Protein AF-A0A9X2ZC70-F1 (afdb_monomer_lite)

Sequence (110 aa):
MTGYLKLLREDFDINEIKTPKQYLETIDKITEILRETRLLFLYSVFNKVCTEEDKLYYFDTPYQANMSYSALIKKGKSFYLLDEDGDYSEIFTSESFVQFIDDQYWELYE

Radius of gyration: 17.66 Å; chains: 1; bounding box: 40×25×51 Å

Secondary structure (DSSP, 8-state):
--TT---S-TT--GGG--SHHHHHHHHHHHHHHHHHHHHHHHHHHHHHH--STT-EEEEEEEEESSSEEEEEEEETTEEEEEETTS-EE-----HHHHHHHHHHHGGGG-

Foldseek 3Di:
DPPDPPDPDPPDDPVVPPDPVVVVVVVVVVLVVVQVVQLVLVLVLCVVVAVDAPDWAFDPAWDDDVFTWGTWHDHPSDIWTQTPVRDTHDDRRDPSVSVVSCVRCVVVPD

Organism: NCBI:txid2987687

pLDDT: mean 83.13, std 14.39, range [33.66, 95.5]

Structure (mmCIF, N/CA/C/O backbone):
data_AF-A0A9X2ZC70-F1
#
_entry.id   AF-A0A9X2ZC70-F1
#
loop_
_atom_site.group_PDB
_atom_site.id
_atom_site.type_symbol
_atom_site.label_atom_id
_atom_site.label_alt_id
_atom_site.label_comp_id
_atom_site.label_asym_id
_atom_site.label_entity_id
_atom_site.label_seq_id
_atom_site.pdbx_PDB_ins_code
_atom_site.Cartn_x
_atom_site.Cartn_y
_atom_site.Cartn_z
_atom_site.occupancy
_atom_site.B_iso_or_equiv
_atom_site.auth_seq_id
_atom_site.auth_comp_id
_atom_site.auth_asym_id
_atom_site.auth_atom_id
_atom_site.pdbx_PDB_model_num
ATOM 1 N N . MET A 1 1 ? -8.097 4.863 -33.526 1.00 33.66 1 MET A N 1
ATOM 2 C CA . MET A 1 1 ? -8.894 5.213 -32.333 1.00 33.66 1 MET A CA 1
ATOM 3 C C . MET A 1 1 ? -8.259 4.533 -31.135 1.00 33.66 1 MET A C 1
ATOM 5 O O . MET A 1 1 ? -8.453 3.344 -30.953 1.00 33.66 1 MET A O 1
ATOM 9 N N . THR A 1 2 ? -7.472 5.269 -30.363 1.00 36.56 2 THR A N 1
ATOM 10 C CA . THR A 1 2 ? -7.010 4.882 -29.019 1.00 36.56 2 THR A CA 1
ATOM 11 C C . THR A 1 2 ? -7.372 6.040 -28.097 1.00 36.56 2 THR A C 1
ATOM 13 O O . THR A 1 2 ? -6.526 6.751 -27.569 1.00 36.56 2 THR A O 1
ATOM 16 N N . GLY A 1 3 ? -8.673 6.332 -28.042 1.00 37.16 3 GLY A N 1
ATOM 17 C CA . GLY A 1 3 ? -9.210 7.334 -27.135 1.00 37.16 3 GLY A CA 1
ATOM 18 C C . GLY A 1 3 ? -9.200 6.772 -25.720 1.00 37.16 3 GLY A C 1
ATOM 19 O O . GLY A 1 3 ? -9.746 5.696 -25.500 1.00 37.16 3 GLY A O 1
ATOM 20 N N . TYR A 1 4 ? -8.614 7.537 -24.799 1.00 35.25 4 TYR A N 1
ATOM 21 C CA . TYR A 1 4 ? -8.742 7.419 -23.340 1.00 35.25 4 TYR A CA 1
ATOM 22 C C . TYR A 1 4 ? -7.828 6.445 -22.581 1.00 35.25 4 TYR A C 1
ATOM 24 O O . TYR A 1 4 ? -8.176 6.025 -21.485 1.00 35.25 4 TYR A O 1
ATOM 32 N N . LEU A 1 5 ? -6.607 6.190 -23.057 1.00 38.56 5 LEU A N 1
ATOM 33 C CA . LEU A 1 5 ? -5.507 5.840 -22.145 1.00 38.56 5 LEU A CA 1
ATOM 34 C C . LEU A 1 5 ? -4.644 7.085 -21.948 1.00 38.56 5 LEU A C 1
ATOM 36 O O . LEU A 1 5 ? -3.739 7.361 -22.731 1.00 38.56 5 LEU A O 1
ATOM 40 N N . LYS A 1 6 ? -4.975 7.884 -20.927 1.00 42.56 6 LYS A N 1
ATOM 41 C CA . LYS A 1 6 ? -4.097 8.965 -20.476 1.00 42.56 6 LYS A CA 1
ATOM 42 C C . LYS A 1 6 ? -2.943 8.295 -19.734 1.00 42.56 6 LYS A C 1
ATOM 44 O O . LYS A 1 6 ? -3.110 7.853 -18.601 1.00 42.56 6 LYS A O 1
ATOM 49 N N . LEU A 1 7 ? -1.817 8.109 -20.419 1.00 51.56 7 LEU A N 1
ATOM 50 C CA . LEU A 1 7 ? -0.605 7.593 -19.792 1.00 51.56 7 LEU A CA 1
ATOM 51 C C . LEU A 1 7 ? -0.206 8.549 -18.661 1.00 51.56 7 LEU A C 1
ATOM 53 O O . LEU A 1 7 ? -0.283 9.765 -18.823 1.00 51.56 7 LEU A O 1
ATOM 57 N N . LEU A 1 8 ? 0.237 8.002 -17.526 1.00 54.81 8 LEU A N 1
ATOM 58 C CA . LEU A 1 8 ? 0.719 8.793 -16.382 1.00 54.81 8 LEU A CA 1
ATOM 59 C C . LEU A 1 8 ? 1.910 9.705 -16.757 1.00 54.81 8 LEU A C 1
ATOM 61 O O . LEU A 1 8 ? 2.166 10.691 -16.073 1.00 54.81 8 LEU A O 1
ATOM 65 N N . ARG A 1 9 ? 2.586 9.416 -17.880 1.00 62.22 9 ARG A N 1
ATOM 66 C CA . ARG A 1 9 ? 3.524 10.302 -18.581 1.00 62.22 9 ARG A CA 1
ATOM 67 C C . ARG A 1 9 ? 3.123 10.456 -20.042 1.00 62.22 9 ARG A C 1
ATOM 69 O O . ARG A 1 9 ? 3.098 9.476 -20.783 1.00 62.22 9 ARG A O 1
ATOM 76 N N . GLU A 1 10 ? 2.867 11.689 -20.459 1.00 62.50 10 GLU A N 1
ATOM 77 C CA . GLU A 1 10 ? 2.572 12.034 -21.856 1.00 62.50 10 GLU A CA 1
ATOM 78 C C . GLU A 1 10 ? 3.845 12.102 -22.729 1.00 62.50 10 GLU A C 1
ATOM 80 O O . GLU A 1 10 ? 3.751 12.150 -23.951 1.00 62.50 10 GLU A O 1
ATOM 85 N N . ASP A 1 11 ? 5.034 12.060 -22.117 1.00 68.38 11 ASP A N 1
ATOM 86 C CA . ASP A 1 11 ? 6.357 12.185 -22.744 1.00 68.38 11 ASP A CA 1
ATOM 87 C C . ASP A 1 11 ? 7.123 10.851 -22.869 1.00 68.38 11 ASP A C 1
ATOM 89 O O . ASP A 1 11 ? 8.332 10.847 -23.089 1.00 68.38 11 ASP A O 1
ATOM 93 N N . PHE A 1 12 ? 6.457 9.704 -22.707 1.00 70.38 12 PHE A N 1
ATOM 94 C CA . PHE A 1 12 ? 7.105 8.400 -22.864 1.00 70.38 12 PHE A CA 1
ATOM 95 C C . PHE A 1 12 ? 7.127 7.948 -24.334 1.00 70.38 12 PHE A C 1
ATOM 97 O O . PHE A 1 12 ? 6.103 7.509 -24.859 1.00 70.38 12 PHE A O 1
ATOM 104 N N . ASP A 1 13 ? 8.296 7.991 -24.983 1.00 72.44 13 ASP A N 1
ATOM 105 C CA . ASP A 1 13 ? 8.511 7.422 -26.322 1.00 72.44 13 ASP A CA 1
ATOM 106 C C . ASP A 1 13 ? 9.472 6.222 -26.274 1.00 72.44 13 ASP A C 1
ATOM 108 O O . ASP A 1 13 ? 10.675 6.345 -26.039 1.00 72.44 13 ASP A O 1
ATOM 112 N N . ILE A 1 14 ? 8.937 5.029 -26.551 1.00 72.44 14 ILE A N 1
ATOM 113 C CA . ILE A 1 14 ? 9.704 3.776 -26.580 1.00 72.44 14 ILE A CA 1
ATOM 114 C C . ILE A 1 14 ? 10.830 3.789 -27.629 1.00 72.44 14 ILE A C 1
ATOM 116 O O . ILE A 1 14 ? 11.825 3.080 -27.472 1.00 72.44 14 ILE A O 1
ATOM 120 N N . ASN A 1 15 ? 10.718 4.616 -28.675 1.00 78.19 15 ASN A N 1
ATOM 121 C CA . ASN A 1 15 ? 11.724 4.733 -29.733 1.00 78.19 15 ASN A CA 1
ATOM 122 C C . ASN A 1 15 ? 12.975 5.520 -29.293 1.00 78.19 15 ASN A C 1
ATOM 124 O O . ASN A 1 15 ? 13.993 5.521 -29.995 1.00 78.19 15 ASN A O 1
ATOM 128 N N . GLU A 1 16 ? 12.938 6.175 -28.128 1.00 79.19 16 GLU A N 1
ATOM 129 C CA . GLU A 1 16 ? 14.096 6.861 -27.543 1.00 79.19 16 GLU A CA 1
ATOM 130 C C . GLU A 1 16 ? 15.097 5.894 -26.887 1.00 79.19 16 GLU A C 1
ATOM 132 O O . GLU A 1 16 ? 16.255 6.256 -26.646 1.00 79.19 16 GLU A O 1
ATOM 137 N N . ILE A 1 17 ? 14.692 4.640 -26.654 1.00 83.62 17 ILE A N 1
ATOM 138 C CA . ILE A 1 17 ? 15.528 3.591 -26.065 1.00 83.62 17 ILE A CA 1
ATOM 139 C C . ILE A 1 17 ? 16.450 3.010 -27.145 1.00 83.62 17 ILE A C 1
ATOM 141 O O . ILE A 1 17 ? 16.070 2.136 -27.920 1.00 83.62 17 ILE A O 1
ATOM 145 N N . LYS A 1 18 ? 17.698 3.487 -27.193 1.00 88.62 18 LYS A N 1
ATOM 146 C CA . LYS A 1 18 ? 18.697 3.084 -28.205 1.00 88.62 18 LYS A CA 1
ATOM 147 C C . LYS A 1 18 ? 19.851 2.270 -27.630 1.00 88.62 18 LYS A C 1
ATOM 149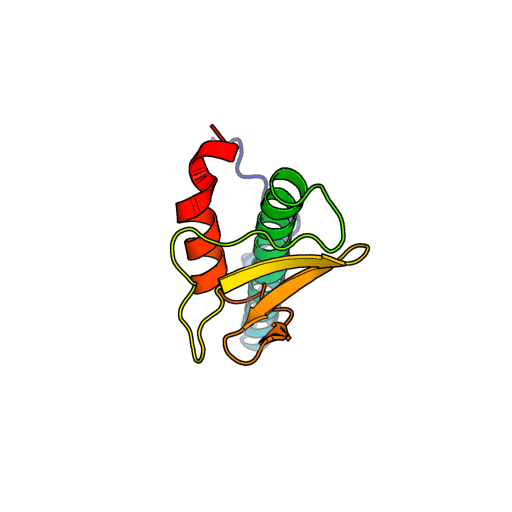 O O . LYS A 1 18 ? 20.675 1.749 -28.377 1.00 88.62 18 LYS A O 1
ATOM 154 N N . THR A 1 19 ? 19.936 2.173 -26.306 1.00 89.44 19 THR A N 1
ATOM 155 C CA . THR A 1 19 ? 21.028 1.500 -25.597 1.00 89.44 19 THR A CA 1
ATOM 156 C C . THR A 1 19 ? 20.498 0.658 -24.432 1.00 89.44 19 THR A C 1
ATOM 158 O O . THR A 1 19 ? 19.486 1.024 -23.827 1.00 89.44 19 THR A O 1
ATOM 161 N N . PRO A 1 20 ? 21.201 -0.423 -24.039 1.00 90.50 20 PRO A N 1
ATOM 162 C CA . PRO A 1 20 ? 20.829 -1.216 -22.865 1.00 90.50 20 PRO A CA 1
ATOM 163 C C . PRO A 1 20 ? 20.727 -0.399 -21.568 1.00 90.50 20 PRO A C 1
ATOM 165 O O . PRO A 1 20 ? 19.886 -0.683 -20.723 1.00 90.50 20 PRO A O 1
ATOM 168 N N . LYS A 1 21 ? 21.543 0.653 -21.413 1.00 89.31 21 LYS A N 1
ATOM 169 C CA . LYS A 1 21 ? 21.488 1.541 -20.243 1.00 89.31 21 LYS A CA 1
ATOM 170 C C . LYS A 1 21 ? 20.161 2.304 -20.163 1.00 89.31 21 LYS A C 1
ATOM 172 O O . LYS A 1 21 ? 19.539 2.329 -19.109 1.00 89.31 21 LYS A O 1
ATOM 177 N N . GLN A 1 22 ? 19.710 2.879 -21.279 1.00 87.00 22 GLN A N 1
ATOM 178 C CA . GLN A 1 22 ? 18.435 3.605 -21.339 1.00 87.00 22 GLN A CA 1
ATOM 179 C C . GLN A 1 22 ? 17.233 2.694 -21.056 1.00 87.00 22 GLN A C 1
ATOM 181 O O . GLN A 1 22 ? 16.236 3.148 -20.499 1.00 87.00 22 GLN A O 1
ATOM 186 N N . TYR A 1 23 ? 17.327 1.411 -21.417 1.00 85.00 23 TYR A N 1
ATOM 187 C CA . TYR A 1 23 ? 16.312 0.416 -21.078 1.00 85.00 23 TYR A CA 1
ATOM 188 C C . TYR A 1 23 ? 16.201 0.215 -19.560 1.00 85.00 23 TYR A C 1
ATOM 190 O O . TYR A 1 23 ? 15.100 0.285 -19.020 1.00 85.00 23 TYR A O 1
ATOM 198 N N . LEU A 1 24 ? 17.330 0.046 -18.862 1.00 88.56 24 LEU A N 1
ATOM 199 C CA . LEU A 1 24 ? 17.343 -0.084 -17.399 1.00 88.56 24 LEU A CA 1
ATOM 200 C C . LEU A 1 24 ? 16.787 1.172 -16.714 1.00 88.56 24 LEU A C 1
ATOM 202 O O . LEU A 1 24 ? 15.876 1.071 -15.901 1.00 88.56 24 LEU A O 1
ATOM 206 N N . GLU A 1 25 ? 17.237 2.361 -17.126 1.00 89.12 25 GLU A N 1
ATOM 207 C CA . GLU A 1 25 ? 16.719 3.634 -16.597 1.00 89.12 25 GLU A CA 1
ATOM 208 C C . GLU A 1 25 ? 15.208 3.803 -16.836 1.00 89.12 25 GLU A C 1
ATOM 210 O O . GLU A 1 25 ? 14.512 4.460 -16.063 1.00 89.12 25 GLU A O 1
ATOM 215 N N . THR A 1 26 ? 14.689 3.238 -17.927 1.00 85.50 26 THR A N 1
ATOM 216 C CA . THR A 1 26 ? 13.255 3.243 -18.229 1.00 85.50 26 THR A CA 1
ATOM 217 C C . THR A 1 26 ? 12.481 2.318 -17.296 1.00 85.50 26 THR A C 1
ATOM 219 O O . THR A 1 26 ? 11.433 2.718 -16.789 1.00 85.50 26 THR A O 1
ATOM 222 N N . ILE A 1 27 ? 12.999 1.115 -17.033 1.00 87.62 27 ILE A N 1
ATOM 223 C CA . ILE A 1 27 ? 12.399 0.184 -16.069 1.00 87.62 27 ILE A CA 1
ATOM 224 C C . ILE A 1 27 ? 12.313 0.824 -14.687 1.00 87.62 27 ILE A C 1
ATOM 226 O O . ILE A 1 27 ? 11.251 0.771 -14.067 1.00 87.62 27 ILE A O 1
ATOM 230 N N . ASP A 1 28 ? 13.389 1.461 -14.225 1.00 88.94 28 ASP A N 1
ATOM 231 C CA . ASP A 1 28 ? 13.416 2.102 -12.908 1.00 88.94 28 ASP A CA 1
ATOM 232 C C . ASP A 1 28 ? 12.332 3.184 -12.801 1.00 88.94 28 ASP A C 1
ATOM 234 O O . ASP A 1 28 ? 11.576 3.228 -11.832 1.00 88.94 28 ASP A O 1
ATOM 238 N N . LYS A 1 29 ? 12.176 4.007 -13.847 1.00 85.94 29 LYS A N 1
ATOM 239 C CA . LYS A 1 29 ? 11.128 5.040 -13.908 1.00 85.94 29 LYS A CA 1
ATOM 240 C C . LYS A 1 29 ? 9.719 4.451 -13.891 1.00 85.94 29 LYS A C 1
ATOM 242 O O . LYS A 1 29 ? 8.863 4.958 -13.175 1.00 85.94 29 LYS A O 1
ATOM 247 N N . ILE A 1 30 ? 9.460 3.409 -14.681 1.00 85.62 30 ILE A N 1
ATOM 248 C CA . ILE A 1 30 ? 8.142 2.756 -14.719 1.00 85.62 30 ILE A CA 1
ATOM 249 C C . ILE A 1 30 ? 7.823 2.129 -13.358 1.00 85.62 30 ILE A C 1
ATOM 251 O O . ILE A 1 30 ? 6.698 2.244 -12.876 1.00 85.62 30 ILE A O 1
ATOM 255 N N . THR A 1 31 ? 8.818 1.513 -12.720 1.00 87.19 31 THR A N 1
ATOM 256 C CA . THR A 1 31 ? 8.683 0.913 -11.387 1.00 87.19 31 THR A CA 1
ATOM 257 C C . THR A 1 31 ? 8.324 1.968 -10.344 1.00 87.19 31 THR A C 1
ATOM 259 O O . THR A 1 31 ? 7.435 1.745 -9.523 1.00 87.19 31 THR A O 1
ATOM 262 N N . GLU A 1 32 ? 8.949 3.142 -10.414 1.00 86.88 32 GLU A N 1
ATOM 263 C CA . GLU A 1 32 ? 8.641 4.249 -9.513 1.00 86.88 32 GLU A CA 1
ATOM 264 C C . GLU A 1 32 ? 7.229 4.807 -9.735 1.00 86.88 32 GLU A C 1
ATOM 266 O O . GLU A 1 32 ? 6.483 4.991 -8.777 1.00 86.88 32 GLU A O 1
ATOM 271 N N . ILE A 1 33 ? 6.800 4.969 -10.991 1.00 85.81 33 ILE A N 1
ATOM 272 C CA . ILE A 1 33 ? 5.426 5.388 -11.315 1.00 85.81 33 ILE A CA 1
ATOM 273 C C . ILE A 1 33 ? 4.400 4.381 -10.774 1.00 85.81 33 ILE A C 1
ATOM 275 O O . ILE A 1 33 ? 3.367 4.771 -10.220 1.00 85.81 33 ILE A O 1
ATOM 279 N N . LEU A 1 34 ? 4.671 3.078 -10.902 1.00 85.44 34 LEU A N 1
ATOM 280 C CA . LEU A 1 34 ? 3.816 2.034 -10.333 1.00 85.44 34 LEU A CA 1
ATOM 281 C C . LEU A 1 34 ? 3.743 2.143 -8.805 1.00 85.44 34 LEU A C 1
ATOM 283 O O . LEU A 1 34 ? 2.654 2.038 -8.239 1.00 85.44 34 LEU A O 1
ATOM 287 N N . ARG A 1 35 ? 4.875 2.399 -8.139 1.00 85.75 35 ARG A N 1
ATOM 288 C CA . ARG A 1 35 ? 4.940 2.619 -6.688 1.00 85.75 35 ARG A CA 1
ATOM 289 C C . ARG A 1 35 ? 4.092 3.821 -6.265 1.00 85.75 35 ARG A C 1
ATOM 291 O O . ARG A 1 35 ? 3.286 3.696 -5.347 1.00 85.75 35 ARG A O 1
ATOM 298 N N . GLU A 1 36 ? 4.231 4.958 -6.942 1.00 85.94 36 GLU A N 1
ATOM 299 C CA . GLU A 1 36 ? 3.460 6.176 -6.657 1.00 85.94 36 GLU A CA 1
ATOM 300 C C . GLU A 1 36 ? 1.956 5.978 -6.881 1.00 85.94 36 GLU A C 1
ATOM 302 O O . GLU A 1 36 ? 1.143 6.387 -6.052 1.00 85.94 36 GLU A O 1
ATOM 307 N N . THR A 1 37 ? 1.574 5.295 -7.962 1.00 86.38 37 THR A N 1
ATOM 308 C CA . THR A 1 37 ? 0.163 5.018 -8.281 1.00 86.38 37 THR A CA 1
ATOM 309 C C . THR A 1 37 ? -0.487 4.133 -7.217 1.00 86.38 37 THR A C 1
ATOM 311 O O . THR A 1 37 ? -1.614 4.393 -6.794 1.00 86.38 37 THR A O 1
ATOM 314 N N . ARG A 1 38 ? 0.239 3.121 -6.726 1.00 88.12 38 ARG A N 1
ATOM 315 C CA . ARG A 1 38 ? -0.203 2.258 -5.620 1.00 88.12 38 ARG A CA 1
ATOM 316 C C . ARG A 1 38 ? -0.423 3.052 -4.333 1.00 88.12 38 ARG A C 1
ATOM 318 O O . ARG A 1 38 ? -1.464 2.905 -3.698 1.00 88.12 38 ARG A O 1
ATOM 325 N N . LEU A 1 39 ? 0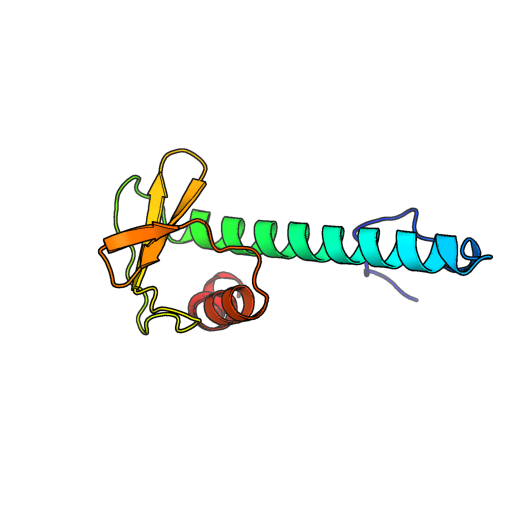.513 3.937 -3.983 1.00 87.69 39 LEU A N 1
ATOM 326 C CA . LEU A 1 39 ? 0.362 4.822 -2.824 1.00 87.69 39 LEU A CA 1
ATOM 327 C C . LEU A 1 39 ? -0.856 5.736 -2.968 1.00 87.69 39 LEU A C 1
ATOM 329 O O . LEU A 1 39 ? -1.624 5.881 -2.020 1.00 87.69 39 LEU A O 1
ATOM 333 N N . LEU A 1 40 ? -1.065 6.318 -4.150 1.00 88.31 40 LEU A N 1
ATOM 334 C CA . LEU A 1 40 ? -2.214 7.178 -4.415 1.00 88.31 40 LEU A CA 1
ATOM 335 C C . LEU A 1 40 ? -3.538 6.434 -4.219 1.00 88.31 40 LEU A C 1
ATOM 337 O O . LEU A 1 40 ? -4.445 6.970 -3.581 1.00 88.31 40 LEU A O 1
ATOM 341 N N . PHE A 1 41 ? -3.642 5.205 -4.730 1.00 89.00 41 PHE A N 1
ATOM 342 C CA . PHE A 1 41 ? -4.814 4.357 -4.526 1.00 89.00 41 PHE A CA 1
ATOM 343 C C . PHE A 1 41 ? -5.066 4.108 -3.034 1.00 89.00 41 PHE A C 1
ATOM 345 O O . PHE A 1 41 ? -6.140 4.438 -2.532 1.00 89.00 41 PHE A O 1
ATOM 352 N N . LEU A 1 42 ? -4.055 3.623 -2.309 1.00 90.50 42 LEU A N 1
ATOM 353 C CA . LEU A 1 42 ? -4.169 3.311 -0.883 1.00 90.50 42 LEU A CA 1
ATOM 354 C C . LEU A 1 42 ? -4.586 4.533 -0.062 1.00 90.50 42 LEU A C 1
ATOM 356 O O . LEU A 1 42 ? -5.549 4.473 0.695 1.00 90.50 42 LEU A O 1
ATOM 360 N N . TYR A 1 43 ? -3.929 5.676 -0.263 1.00 90.12 43 TYR A N 1
ATOM 361 C CA . TYR A 1 43 ? -4.299 6.920 0.414 1.00 90.12 43 TYR A CA 1
ATOM 362 C C . TYR A 1 43 ? -5.717 7.370 0.054 1.00 90.12 43 TYR A C 1
ATOM 364 O O . TYR A 1 43 ? -6.404 7.948 0.898 1.00 90.12 43 TYR A O 1
ATOM 372 N N . SER A 1 44 ? -6.178 7.121 -1.171 1.00 89.56 44 SER A N 1
ATOM 373 C CA . SER A 1 44 ? -7.552 7.441 -1.574 1.00 89.56 44 SER A CA 1
ATOM 374 C C . SER A 1 44 ? -8.576 6.576 -0.835 1.00 89.56 44 SER A C 1
ATOM 376 O O . SER A 1 44 ? -9.579 7.113 -0.364 1.00 89.56 44 SER A O 1
ATOM 378 N N . VAL A 1 45 ? -8.298 5.277 -0.657 1.00 90.62 45 VAL A N 1
ATOM 379 C CA . VAL A 1 45 ? -9.126 4.376 0.167 1.00 90.62 45 VAL A CA 1
ATOM 380 C C . VAL A 1 45 ? -9.103 4.838 1.619 1.00 90.62 45 VAL A C 1
ATOM 382 O O . VAL A 1 45 ? -10.145 5.102 2.215 1.00 90.62 45 VAL A O 1
ATOM 385 N N . PHE A 1 46 ? -7.911 4.987 2.193 1.00 91.31 46 PHE A N 1
ATOM 386 C CA . PHE A 1 46 ? -7.732 5.243 3.619 1.00 91.31 46 PHE A CA 1
ATOM 387 C C . PHE A 1 46 ? -8.302 6.582 4.053 1.00 91.31 46 PHE A C 1
ATOM 389 O O . PHE A 1 46 ? -8.888 6.672 5.123 1.00 91.31 46 PHE A O 1
ATOM 396 N N . ASN A 1 47 ? -8.226 7.615 3.215 1.00 90.38 47 ASN A N 1
ATOM 397 C CA . ASN A 1 47 ? -8.893 8.878 3.521 1.00 90.38 47 ASN A CA 1
ATOM 398 C C . ASN A 1 47 ? -10.425 8.764 3.541 1.00 90.38 47 ASN A C 1
ATOM 400 O O . ASN A 1 47 ? -11.064 9.549 4.242 1.00 90.38 47 ASN A O 1
ATOM 404 N N . LYS A 1 48 ? -11.020 7.818 2.800 1.00 90.06 48 LYS A N 1
ATOM 405 C CA . LYS A 1 48 ? -12.464 7.549 2.856 1.00 90.06 48 LYS A CA 1
ATOM 406 C C . LYS A 1 48 ? -12.844 6.745 4.100 1.00 90.06 48 LYS A C 1
ATOM 408 O O . LYS A 1 48 ? -13.835 7.082 4.741 1.00 90.06 48 LYS A O 1
ATOM 413 N N . VAL A 1 49 ? -12.083 5.699 4.436 1.00 88.94 49 VAL A N 1
ATOM 414 C CA . VAL A 1 49 ? -12.451 4.765 5.521 1.00 88.94 49 VAL A CA 1
ATOM 415 C C . VAL A 1 49 ? -11.944 5.193 6.901 1.00 88.94 49 VAL A C 1
ATOM 417 O O . VAL A 1 49 ? -12.638 4.981 7.891 1.00 88.94 49 VAL A O 1
ATOM 420 N N . CYS A 1 50 ? -10.784 5.849 6.982 1.00 90.62 50 CYS A N 1
ATOM 421 C CA . CYS A 1 50 ? -10.158 6.308 8.224 1.00 90.62 50 CYS A CA 1
ATOM 422 C 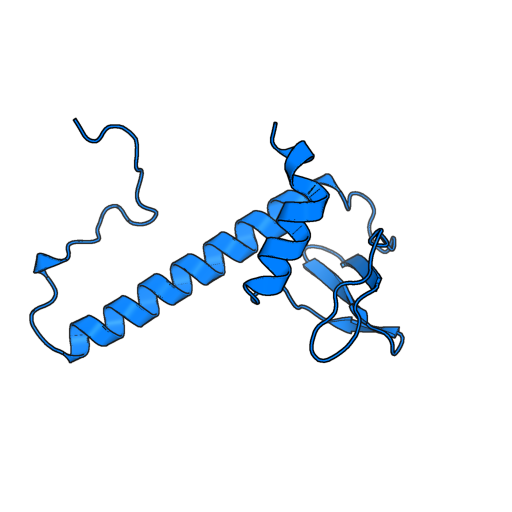C . CYS A 1 50 ? -10.323 7.821 8.414 1.00 90.62 50 CYS A C 1
ATOM 424 O O . CYS A 1 50 ? -9.415 8.617 8.149 1.00 90.62 50 CYS A O 1
ATOM 426 N N . THR A 1 51 ? -11.501 8.232 8.876 1.00 90.00 51 THR A N 1
ATOM 427 C CA . THR A 1 51 ? -11.865 9.650 9.026 1.00 90.00 51 THR A CA 1
ATOM 428 C C . THR A 1 51 ? -11.344 10.270 10.324 1.00 90.00 51 THR A C 1
ATOM 430 O O . THR A 1 51 ? -10.875 11.409 10.316 1.00 90.00 51 THR A O 1
ATOM 433 N N . GLU A 1 52 ? -11.388 9.517 11.421 1.00 94.56 52 GLU A N 1
ATOM 434 C CA . GLU A 1 52 ? -10.935 9.925 12.757 1.00 94.56 52 GLU A CA 1
ATOM 435 C C . GLU A 1 52 ? -9.437 9.646 12.974 1.00 94.56 52 GLU A C 1
ATOM 437 O O . GLU A 1 52 ? -8.940 8.574 12.621 1.00 94.56 52 GLU A O 1
ATOM 442 N N . GLU A 1 53 ? -8.734 10.610 13.573 1.00 93.56 53 GLU A N 1
ATOM 443 C CA . GLU A 1 53 ? -7.328 10.495 13.982 1.00 93.56 53 GLU A CA 1
ATOM 444 C C . GLU A 1 53 ? -7.185 9.597 15.222 1.00 93.56 53 GLU A C 1
ATOM 446 O O . GLU A 1 53 ? -8.083 9.546 16.061 1.00 93.56 53 GLU A O 1
ATOM 451 N N . ASP A 1 54 ? -6.082 8.850 15.304 1.00 94.12 54 ASP A N 1
ATOM 452 C CA . ASP A 1 54 ? -5.739 7.901 16.376 1.00 94.12 54 ASP A CA 1
ATOM 453 C C . ASP A 1 54 ? -6.738 6.748 16.623 1.00 94.12 54 ASP A C 1
ATOM 455 O O . ASP A 1 54 ? -6.526 5.900 17.494 1.00 94.12 54 ASP A O 1
ATOM 459 N N . LYS A 1 55 ? -7.806 6.650 15.827 1.00 95.50 55 LYS A N 1
ATOM 460 C CA . LYS A 1 55 ? -8.737 5.520 15.854 1.00 95.50 55 LYS A CA 1
ATOM 461 C C . LYS A 1 55 ? -8.164 4.328 15.089 1.00 95.50 55 LYS A C 1
ATOM 463 O O . LYS A 1 55 ? -7.690 4.473 13.963 1.00 95.50 55 LYS A O 1
ATOM 468 N N . LEU A 1 56 ? -8.262 3.143 15.692 1.00 94.94 56 LEU A N 1
ATOM 469 C CA . LEU A 1 56 ? -7.934 1.869 15.052 1.00 94.94 56 LEU A CA 1
ATOM 470 C C . LEU A 1 56 ? -9.119 1.371 14.218 1.00 94.94 56 LEU A C 1
ATOM 472 O O . LEU A 1 56 ? -10.224 1.194 14.735 1.00 94.94 56 LEU A O 1
ATOM 476 N N . TYR A 1 57 ? -8.865 1.117 12.938 1.00 93.38 57 TYR A N 1
ATOM 477 C CA . TYR A 1 57 ? -9.801 0.527 11.986 1.00 93.38 57 TYR A CA 1
ATOM 478 C C . TYR A 1 57 ? -9.347 -0.898 11.698 1.00 93.38 57 TYR A C 1
ATOM 480 O O . TYR A 1 57 ? -8.381 -1.108 10.968 1.00 93.38 57 TYR A O 1
ATOM 488 N N . TYR A 1 58 ? -10.007 -1.866 12.326 1.00 93.38 58 TYR A N 1
ATOM 489 C CA . TYR A 1 58 ? -9.669 -3.278 12.178 1.00 93.38 58 TYR A CA 1
ATOM 490 C C . TYR A 1 58 ? -10.146 -3.817 10.832 1.00 93.38 58 TYR A C 1
ATOM 492 O O . TYR A 1 58 ? -11.251 -3.499 10.392 1.00 93.38 58 TYR A O 1
ATOM 500 N N . PHE A 1 59 ? -9.314 -4.645 10.208 1.00 91.38 59 PHE A N 1
ATOM 501 C CA . PHE A 1 59 ? -9.702 -5.405 9.026 1.00 91.38 59 PHE A CA 1
ATOM 502 C C . PHE A 1 59 ? -10.574 -6.598 9.432 1.00 91.38 59 PHE A C 1
ATOM 504 O O . PHE A 1 59 ? -10.340 -7.206 10.478 1.00 91.38 59 PHE A O 1
ATOM 511 N N . ASP A 1 60 ? -11.520 -6.990 8.576 1.00 88.94 60 ASP A N 1
ATOM 512 C CA . ASP A 1 60 ? -12.351 -8.182 8.811 1.00 88.94 60 ASP A CA 1
ATOM 513 C C . ASP A 1 60 ? -11.503 -9.459 8.870 1.00 88.94 60 ASP A C 1
ATOM 515 O O . ASP A 1 60 ? -11.766 -10.378 9.646 1.00 88.94 60 ASP A O 1
ATOM 519 N N . THR A 1 61 ? -10.456 -9.511 8.046 1.00 90.56 61 THR A N 1
ATOM 520 C CA . THR A 1 61 ? -9.404 -10.528 8.102 1.00 90.56 61 THR A CA 1
ATOM 521 C C . THR A 1 61 ? -8.046 -9.827 8.144 1.00 90.56 61 THR A C 1
ATOM 523 O O . THR A 1 61 ? -7.802 -8.983 7.279 1.00 90.56 61 THR A O 1
ATOM 526 N N . PRO A 1 62 ? -7.152 -10.155 9.100 1.00 92.06 62 PRO A N 1
ATOM 527 C CA . PRO A 1 62 ? -5.822 -9.555 9.164 1.00 92.06 62 PRO A CA 1
ATOM 528 C C . PRO A 1 62 ? -5.010 -9.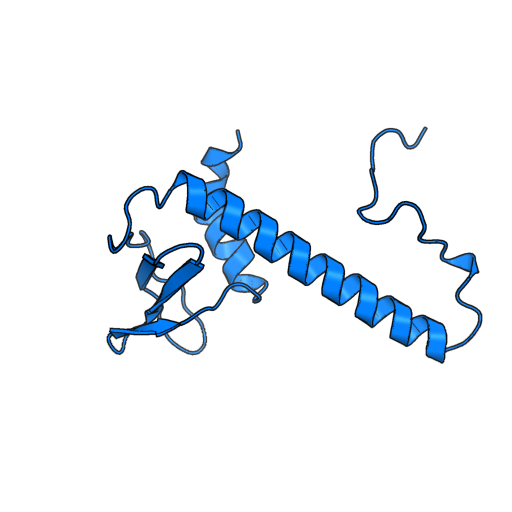822 7.895 1.00 92.06 62 PRO A C 1
ATOM 530 O O . PRO A 1 62 ? -5.015 -10.940 7.371 1.00 92.06 62 PRO A O 1
ATOM 533 N N . TYR A 1 63 ? -4.265 -8.821 7.432 1.00 92.19 63 TYR A N 1
ATOM 534 C CA . TYR A 1 63 ? -3.334 -8.990 6.322 1.00 92.19 63 TYR A CA 1
ATOM 535 C C . TYR A 1 63 ? -2.119 -9.797 6.788 1.00 92.19 63 TYR A C 1
ATOM 537 O O . TYR A 1 63 ? -1.460 -9.431 7.761 1.00 92.19 63 TYR A O 1
ATOM 545 N N . GLN A 1 64 ? -1.818 -10.892 6.091 1.00 90.62 64 GLN A N 1
ATOM 546 C CA . GLN A 1 64 ? -0.695 -11.773 6.410 1.00 90.62 64 GLN A CA 1
ATOM 547 C C . GLN A 1 64 ? 0.460 -11.542 5.437 1.00 90.62 64 GLN A C 1
ATOM 549 O O . GLN A 1 64 ? 0.304 -11.683 4.223 1.00 90.62 64 GLN A O 1
ATOM 554 N N . ALA A 1 65 ? 1.634 -11.233 5.977 1.00 85.25 65 ALA A N 1
ATOM 555 C CA . ALA A 1 65 ? 2.893 -11.208 5.242 1.00 85.25 65 ALA A CA 1
ATOM 556 C C . ALA A 1 65 ? 3.978 -11.932 6.062 1.00 85.25 65 ALA A C 1
ATOM 558 O O . ALA A 1 65 ? 3.725 -13.007 6.597 1.00 85.25 65 ALA A O 1
ATOM 559 N N . ASN A 1 66 ? 5.179 -11.354 6.196 1.00 85.62 66 ASN A N 1
ATOM 560 C CA . ASN A 1 66 ? 6.192 -11.858 7.137 1.00 85.62 66 ASN A CA 1
ATOM 561 C C . ASN A 1 66 ? 5.730 -11.782 8.610 1.00 85.62 66 ASN A C 1
ATOM 563 O O . ASN A 1 66 ? 6.341 -12.419 9.459 1.00 85.62 66 ASN A O 1
ATOM 567 N N . MET A 1 67 ? 4.686 -10.996 8.888 1.00 89.38 67 MET A N 1
ATOM 568 C CA . MET A 1 67 ? 3.970 -10.871 10.160 1.00 89.38 67 MET A CA 1
ATOM 569 C C . MET A 1 67 ? 2.494 -10.542 9.872 1.00 89.38 67 MET A C 1
ATOM 571 O O . MET A 1 67 ? 2.141 -10.246 8.721 1.00 89.38 67 MET A O 1
ATOM 575 N N . SER A 1 68 ? 1.645 -10.588 10.898 1.00 92.19 68 SER A N 1
ATOM 576 C CA . SER A 1 68 ? 0.219 -10.263 10.794 1.00 92.19 68 SER A CA 1
ATOM 577 C C . SER A 1 68 ? -0.060 -8.781 11.070 1.00 92.19 68 SER A C 1
ATOM 579 O O . SER A 1 68 ? 0.407 -8.242 12.068 1.00 92.19 68 SER A O 1
ATOM 581 N N . TYR A 1 69 ? -0.896 -8.143 10.244 1.00 93.25 69 TYR A N 1
ATOM 582 C CA . TYR A 1 69 ? -1.366 -6.764 10.434 1.00 93.25 69 TYR A CA 1
ATOM 583 C C . TYR A 1 69 ? -2.882 -6.727 10.596 1.00 93.25 69 TYR A C 1
ATOM 585 O O . TYR A 1 69 ? -3.629 -7.164 9.718 1.00 93.25 69 TYR A O 1
ATOM 593 N N . SER A 1 70 ? -3.348 -6.207 11.728 1.00 94.38 70 SER A N 1
ATOM 594 C CA . SER A 1 70 ? -4.748 -6.341 12.153 1.00 94.38 70 SER A CA 1
ATOM 595 C C . SER A 1 70 ? -5.592 -5.088 11.937 1.00 94.38 70 SER A C 1
ATOM 597 O O . SER A 1 70 ? -6.810 -5.192 11.787 1.00 94.38 70 SER A O 1
ATOM 599 N N . ALA A 1 71 ? -4.966 -3.911 11.916 1.00 93.69 71 ALA A N 1
ATOM 600 C CA . ALA A 1 71 ? -5.679 -2.646 11.829 1.00 93.69 71 ALA A CA 1
ATOM 601 C C . ALA A 1 71 ? -4.870 -1.557 11.129 1.00 93.69 71 ALA A C 1
ATOM 603 O O . ALA A 1 71 ? -3.643 -1.607 11.062 1.00 93.69 71 ALA A O 1
ATOM 604 N N . LEU A 1 72 ? -5.590 -0.539 10.674 1.00 93.19 72 LEU A N 1
ATOM 605 C CA . LEU A 1 72 ? -5.075 0.711 10.138 1.00 93.19 72 LEU A CA 1
ATOM 606 C C . LEU A 1 72 ? -5.356 1.851 11.129 1.00 93.19 72 LEU A C 1
ATOM 608 O O . LEU A 1 72 ? -6.436 1.923 11.716 1.00 93.19 72 LEU A O 1
ATOM 612 N N . ILE A 1 73 ? -4.406 2.765 11.299 1.00 94.31 73 ILE A N 1
ATOM 613 C CA . ILE A 1 73 ? -4.559 3.987 12.097 1.00 94.31 73 ILE A CA 1
ATOM 614 C C . ILE A 1 73 ? -4.116 5.198 11.287 1.00 94.31 73 ILE A C 1
ATOM 616 O O . ILE A 1 73 ? -3.136 5.142 10.544 1.00 94.31 73 ILE A O 1
ATOM 620 N N . LYS A 1 74 ? -4.818 6.318 11.453 1.00 94.19 74 LYS A N 1
ATOM 621 C CA . LYS A 1 74 ? -4.414 7.614 10.906 1.00 94.19 74 LYS A CA 1
ATOM 622 C C . LYS A 1 74 ? -3.699 8.424 11.981 1.00 94.19 74 LYS A C 1
ATOM 624 O O . LYS A 1 74 ? -4.267 8.633 13.049 1.00 94.19 74 LYS A O 1
ATOM 629 N N . LYS A 1 75 ? -2.496 8.916 11.679 1.00 91.50 75 LYS A N 1
ATOM 630 C CA . LYS A 1 75 ? -1.752 9.854 12.535 1.00 91.50 75 LYS A CA 1
ATOM 631 C C . LYS A 1 75 ? -1.288 11.038 11.691 1.00 91.50 75 LYS A C 1
ATOM 633 O O . LYS A 1 75 ? -0.455 10.893 10.791 1.00 91.50 75 LYS A O 1
ATOM 638 N N . GLY A 1 76 ? -1.858 12.215 11.932 1.00 88.75 76 GLY A N 1
ATOM 639 C CA . GLY A 1 76 ? -1.646 13.400 11.109 1.00 88.75 76 GLY A CA 1
ATOM 640 C C . GLY A 1 76 ? -2.030 13.185 9.640 1.00 88.75 76 GLY A C 1
ATOM 641 O O . GLY A 1 76 ? -3.194 12.970 9.298 1.00 88.75 76 GLY A O 1
ATOM 642 N N . LYS A 1 77 ? -1.036 13.289 8.748 1.00 86.81 77 LYS A N 1
ATOM 643 C CA . LYS A 1 77 ? -1.198 13.130 7.287 1.00 86.81 77 LYS A CA 1
ATOM 644 C C . LYS A 1 77 ? -0.826 11.734 6.775 1.00 86.81 77 LYS A C 1
ATOM 646 O O . LYS A 1 77 ? -0.872 11.513 5.566 1.00 86.81 77 LYS A O 1
ATOM 651 N N . SER A 1 78 ? -0.448 10.833 7.675 1.00 89.56 78 SER A N 1
ATOM 652 C CA . SER A 1 78 ? 0.021 9.491 7.349 1.00 89.56 78 SER A CA 1
ATOM 653 C C . SER A 1 78 ? -0.887 8.431 7.955 1.00 89.56 78 SER A C 1
ATOM 655 O O . SER A 1 78 ? -1.697 8.695 8.850 1.00 89.56 78 SER A O 1
ATOM 657 N N . PHE A 1 79 ? -0.724 7.217 7.448 1.00 91.94 79 PHE A N 1
ATOM 658 C CA . PHE A 1 79 ? -1.403 6.031 7.932 1.00 91.94 79 PHE A CA 1
ATOM 659 C C . PHE A 1 79 ? -0.364 5.030 8.422 1.00 91.94 79 PHE A C 1
ATOM 661 O O . PHE A 1 79 ? 0.773 5.058 7.966 1.00 91.94 79 PHE A O 1
ATOM 668 N N . TYR A 1 80 ? -0.747 4.152 9.338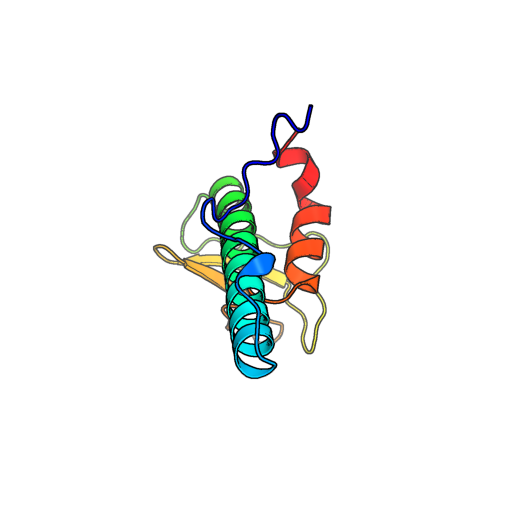 1.00 92.62 80 TYR A N 1
ATOM 669 C CA . TYR A 1 80 ? 0.124 3.107 9.868 1.00 92.62 80 TYR A CA 1
ATOM 670 C C . TYR A 1 80 ? -0.674 1.826 10.061 1.00 92.62 80 TYR A C 1
ATOM 672 O O . TYR A 1 80 ? -1.862 1.878 10.376 1.00 92.62 80 TYR A O 1
ATOM 680 N N . LEU A 1 81 ? -0.017 0.686 9.898 1.00 93.06 81 LEU A N 1
ATOM 681 C CA . LEU A 1 81 ? -0.572 -0.621 10.216 1.00 93.06 81 LEU A CA 1
ATOM 682 C C . LEU A 1 81 ? -0.157 -1.035 11.621 1.00 93.06 81 LEU A C 1
ATOM 684 O O . LEU A 1 81 ? 0.994 -0.832 11.998 1.00 93.06 81 LEU A O 1
ATOM 688 N N . LEU A 1 82 ? -1.097 -1.616 12.360 1.00 94.62 82 LEU A N 1
ATOM 689 C CA . LEU A 1 82 ? -0.852 -2.273 13.637 1.00 94.62 82 LEU A CA 1
ATOM 690 C C . LEU A 1 82 ? -0.445 -3.724 13.377 1.00 94.62 82 LEU A C 1
ATOM 692 O O . LEU A 1 82 ? -1.255 -4.498 12.850 1.00 94.62 82 LEU A O 1
ATOM 696 N N . ASP A 1 83 ? 0.783 -4.075 13.735 1.00 92.88 83 ASP A N 1
ATOM 697 C CA . ASP A 1 83 ? 1.263 -5.455 13.671 1.00 92.88 83 ASP A CA 1
ATOM 698 C C . ASP A 1 83 ? 0.850 -6.290 14.899 1.00 92.88 83 ASP A C 1
ATOM 700 O O . ASP A 1 83 ? 0.118 -5.833 15.782 1.00 92.88 83 ASP A O 1
ATOM 704 N N . GLU A 1 84 ? 1.259 -7.557 14.915 1.00 91.62 84 GLU A N 1
ATOM 705 C CA . GLU A 1 84 ? 0.942 -8.519 15.976 1.00 91.62 84 GLU A CA 1
ATOM 706 C C . GLU A 1 84 ? 1.638 -8.245 17.315 1.00 91.62 84 GLU A C 1
ATOM 708 O O . GLU A 1 84 ? 1.117 -8.657 18.354 1.00 91.62 84 GLU A O 1
ATOM 713 N N . ASP A 1 85 ? 2.760 -7.522 17.301 1.00 92.88 85 ASP A N 1
ATOM 714 C CA . ASP A 1 85 ? 3.509 -7.131 18.499 1.00 92.88 85 ASP A CA 1
ATOM 715 C C . ASP A 1 85 ? 2.965 -5.827 19.115 1.00 92.88 85 ASP A C 1
ATOM 717 O O . ASP A 1 85 ? 3.287 -5.477 20.255 1.00 92.88 85 ASP A O 1
ATOM 721 N N . GLY A 1 86 ? 2.075 -5.135 18.397 1.00 90.62 86 GLY A N 1
ATOM 722 C CA . GLY A 1 86 ? 1.461 -3.877 18.811 1.00 90.62 86 GLY A CA 1
ATOM 723 C C . GLY A 1 86 ? 2.211 -2.636 18.323 1.00 90.62 86 GLY A C 1
ATOM 724 O O . GLY A 1 86 ? 1.896 -1.523 18.760 1.00 90.62 86 GLY A O 1
ATOM 725 N N . ASP A 1 87 ? 3.173 -2.816 17.422 1.00 92.31 87 ASP A N 1
ATOM 726 C CA . ASP A 1 87 ? 3.950 -1.753 16.809 1.00 92.31 87 ASP A CA 1
ATOM 727 C C . ASP A 1 87 ? 3.256 -1.202 15.551 1.00 92.31 87 ASP A C 1
ATOM 729 O O . ASP A 1 87 ? 2.342 -1.790 14.962 1.00 92.31 87 ASP A O 1
ATOM 733 N N . TYR A 1 88 ? 3.662 0.013 15.168 1.00 91.69 88 TYR A N 1
ATOM 734 C CA . TYR A 1 88 ? 3.099 0.740 14.032 1.00 91.69 88 TYR A CA 1
ATOM 735 C C . TYR A 1 88 ? 4.095 0.799 12.879 1.00 91.69 88 TYR A C 1
ATOM 737 O O . TYR A 1 88 ? 5.185 1.355 13.025 1.00 91.69 88 TYR A O 1
ATOM 745 N N . SER A 1 89 ? 3.691 0.313 11.707 1.00 86.25 89 SER A N 1
ATOM 746 C CA . SER A 1 89 ? 4.540 0.267 10.513 1.00 86.25 89 SER A CA 1
ATOM 747 C C . SER A 1 89 ? 3.895 0.941 9.298 1.00 86.25 89 SER A C 1
ATOM 749 O O . SER A 1 89 ? 2.681 0.902 9.103 1.00 86.25 89 SER A O 1
ATOM 751 N N . GLU A 1 90 ? 4.712 1.583 8.458 1.00 77.06 90 GLU A N 1
ATOM 752 C CA . GLU A 1 90 ? 4.278 2.132 7.166 1.00 77.06 90 GLU A CA 1
ATOM 753 C C . GLU A 1 90 ? 4.536 1.096 6.067 1.00 77.06 90 GLU A C 1
ATOM 755 O O . GLU A 1 90 ? 5.618 1.048 5.480 1.00 77.06 90 GLU A O 1
ATOM 760 N N . ILE A 1 91 ? 3.558 0.236 5.782 1.00 64.44 91 ILE A N 1
ATOM 761 C CA . ILE A 1 91 ? 3.675 -0.750 4.699 1.00 64.44 91 ILE A CA 1
ATOM 762 C C . ILE A 1 91 ? 2.598 -0.464 3.670 1.00 64.44 91 ILE A C 1
ATOM 764 O O . ILE A 1 91 ? 1.480 -0.954 3.755 1.00 64.44 91 ILE A O 1
ATOM 768 N N . PHE A 1 92 ? 2.952 0.351 2.680 1.00 67.62 92 PHE A N 1
ATOM 769 C CA . PHE A 1 92 ? 2.030 0.752 1.609 1.00 67.62 92 PHE A CA 1
ATOM 770 C C . PHE A 1 92 ? 2.584 0.500 0.206 1.00 67.62 92 PHE A C 1
ATOM 772 O O . PHE A 1 92 ? 1.976 0.882 -0.786 1.00 67.62 92 PHE A O 1
ATOM 779 N N . THR A 1 93 ? 3.761 -0.112 0.089 1.00 67.19 93 THR A N 1
ATOM 780 C CA . THR A 1 93 ? 4.441 -0.272 -1.205 1.00 67.19 93 THR A CA 1
ATOM 781 C C . THR A 1 93 ? 4.380 -1.689 -1.765 1.00 67.19 93 THR A C 1
ATOM 783 O O . THR A 1 93 ? 4.736 -1.881 -2.930 1.00 67.19 93 THR A O 1
ATOM 786 N N . SER A 1 94 ? 3.927 -2.683 -0.991 1.00 82.06 94 SER A N 1
ATOM 787 C CA . SER A 1 94 ? 3.829 -4.058 -1.484 1.00 82.06 94 SER A CA 1
ATOM 788 C C . SER A 1 94 ? 2.589 -4.250 -2.358 1.00 82.06 94 SER A C 1
ATOM 790 O O . SER A 1 94 ? 1.488 -3.805 -2.042 1.00 82.06 94 SER A O 1
ATOM 792 N N . GLU A 1 95 ? 2.773 -4.944 -3.479 1.00 86.31 95 GLU A N 1
ATOM 793 C CA . GLU A 1 95 ? 1.697 -5.264 -4.423 1.00 86.31 95 GLU A CA 1
ATOM 794 C C . GLU A 1 95 ? 0.591 -6.108 -3.784 1.00 86.31 95 GLU A C 1
ATOM 796 O O . GLU A 1 95 ? -0.589 -5.841 -3.984 1.00 86.31 95 GLU A O 1
ATOM 801 N N . SER A 1 96 ? 0.975 -7.074 -2.950 1.00 89.81 96 SER A N 1
ATOM 802 C CA . SER A 1 96 ? 0.040 -7.932 -2.225 1.00 89.81 96 SER A CA 1
ATOM 803 C C . SER A 1 96 ? -0.835 -7.158 -1.241 1.00 89.81 96 SER A C 1
ATOM 805 O O . SER A 1 96 ? -1.998 -7.505 -1.067 1.00 89.81 96 SER A O 1
ATOM 807 N N . PHE A 1 97 ? -0.308 -6.099 -0.617 1.00 90.50 97 PHE A N 1
ATOM 808 C CA . PHE A 1 97 ? -1.106 -5.268 0.280 1.00 90.50 97 PHE A CA 1
ATOM 809 C C . PHE A 1 97 ? -2.087 -4.382 -0.490 1.00 90.50 97 PHE A C 1
ATOM 811 O O . PHE A 1 97 ? -3.227 -4.220 -0.070 1.00 90.50 97 PHE A O 1
ATOM 818 N N . VAL A 1 98 ? -1.676 -3.854 -1.647 1.00 90.31 98 VAL A N 1
ATOM 819 C CA . VAL A 1 98 ? -2.583 -3.112 -2.535 1.00 90.31 98 VAL A CA 1
ATOM 820 C C . VAL A 1 98 ? -3.759 -3.987 -2.950 1.00 90.31 98 VAL A C 1
ATOM 822 O O . VAL A 1 98 ? -4.894 -3.544 -2.815 1.00 90.31 98 VAL A O 1
ATOM 825 N N . GLN A 1 99 ? -3.498 -5.228 -3.376 1.00 90.50 99 GLN A N 1
ATOM 826 C CA . GLN A 1 99 ? -4.562 -6.168 -3.737 1.00 90.50 99 GLN A CA 1
ATOM 827 C C . GLN A 1 99 ? -5.476 -6.480 -2.548 1.00 90.50 99 GLN A C 1
ATOM 829 O O . GLN A 1 99 ? -6.688 -6.469 -2.695 1.00 90.50 99 GLN A O 1
ATOM 834 N N . PHE A 1 100 ? -4.908 -6.698 -1.360 1.00 92.56 100 PHE A N 1
ATOM 835 C CA . PHE A 1 100 ? -5.690 -6.935 -0.146 1.00 92.56 100 PHE A CA 1
ATOM 836 C C . PHE A 1 100 ? -6.657 -5.781 0.168 1.00 92.56 100 PHE A C 1
ATOM 838 O O . PHE A 1 100 ? -7.812 -6.020 0.512 1.00 92.56 100 PHE A O 1
ATOM 845 N N . ILE A 1 101 ? -6.201 -4.531 0.038 1.00 91.94 101 ILE A N 1
ATOM 846 C CA . ILE A 1 101 ? -7.051 -3.353 0.247 1.00 91.94 101 ILE A CA 1
ATOM 847 C C . ILE A 1 101 ? -8.091 -3.207 -0.866 1.00 91.94 101 ILE A C 1
ATOM 849 O O . ILE A 1 101 ? -9.228 -2.843 -0.575 1.00 91.94 101 ILE A O 1
ATOM 853 N N . ASP A 1 102 ? -7.727 -3.498 -2.115 1.00 89.31 102 ASP A N 1
ATOM 854 C CA . ASP A 1 102 ? -8.671 -3.508 -3.233 1.00 89.31 102 ASP A CA 1
ATOM 855 C C . ASP A 1 102 ? -9.795 -4.522 -2.986 1.00 89.31 102 ASP A C 1
ATOM 857 O O . ASP A 1 102 ? -10.955 -4.133 -2.940 1.00 89.31 102 ASP A O 1
ATOM 861 N N . ASP A 1 103 ? -9.467 -5.774 -2.659 1.00 88.94 103 ASP A N 1
ATOM 862 C CA . ASP A 1 103 ? -10.447 -6.837 -2.398 1.00 88.94 103 ASP A CA 1
ATOM 863 C C . ASP A 1 103 ? -11.432 -6.483 -1.265 1.00 88.94 103 ASP A C 1
ATOM 865 O O . ASP A 1 103 ? -12.611 -6.832 -1.334 1.0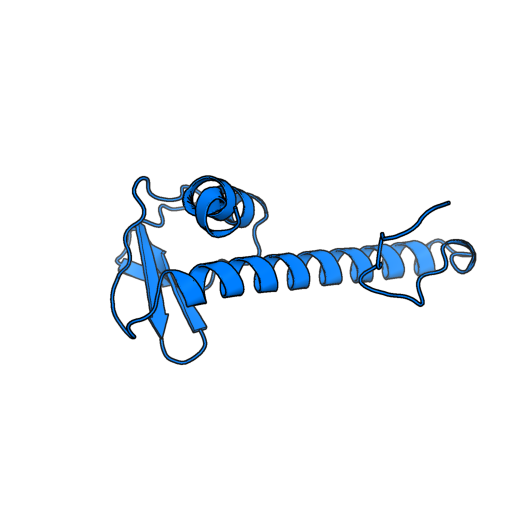0 88.94 103 ASP A O 1
ATOM 869 N N . GLN A 1 104 ? -10.968 -5.785 -0.220 1.00 85.31 104 GLN A N 1
ATOM 870 C CA . GLN A 1 104 ? -11.813 -5.396 0.918 1.00 85.31 104 GLN A CA 1
ATOM 871 C C . GLN A 1 104 ? -12.698 -4.179 0.652 1.00 85.31 104 GLN A C 1
ATOM 873 O O . GLN A 1 104 ? -13.759 -4.048 1.262 1.00 85.31 104 GLN A O 1
ATOM 878 N N . TYR A 1 105 ? -12.260 -3.265 -0.210 1.00 83.56 105 TYR A N 1
ATOM 879 C CA . TYR A 1 105 ? -12.877 -1.946 -0.343 1.00 83.56 105 TYR A CA 1
ATOM 880 C C . TYR A 1 105 ? -13.259 -1.590 -1.781 1.00 83.56 105 TYR A C 1
ATOM 882 O O . TYR A 1 105 ? -13.556 -0.425 -2.056 1.00 83.56 105 TYR A O 1
ATOM 890 N N . TRP A 1 106 ? -13.284 -2.569 -2.689 1.00 75.31 106 TRP A N 1
ATOM 891 C CA . TRP A 1 106 ? -13.617 -2.376 -4.101 1.00 75.31 106 TRP A CA 1
ATOM 892 C C . TRP A 1 106 ? -14.979 -1.675 -4.282 1.00 75.31 106 TRP A C 1
ATOM 894 O O . TRP A 1 106 ? -15.103 -0.765 -5.102 1.00 75.31 106 TRP A O 1
ATOM 904 N N . GLU A 1 107 ? -15.961 -1.999 -3.429 1.00 74.62 107 GLU A N 1
ATOM 905 C CA . GLU A 1 107 ? -17.315 -1.417 -3.435 1.00 74.62 107 GLU A CA 1
ATOM 906 C C . GLU A 1 107 ? -17.333 0.096 -3.152 1.00 74.62 107 GLU A C 1
ATOM 908 O O . GLU A 1 107 ? -18.308 0.772 -3.460 1.00 74.62 107 GLU A O 1
ATOM 913 N N . LEU A 1 108 ? -16.261 0.679 -2.594 1.00 69.50 108 LEU A N 1
ATOM 914 C CA . LEU A 1 108 ? -16.165 2.132 -2.374 1.00 69.50 108 LEU A CA 1
ATOM 915 C C . LEU A 1 108 ? -15.951 2.939 -3.668 1.00 69.50 108 LEU A C 1
ATOM 917 O O . LEU A 1 108 ? -15.845 4.178 -3.606 1.00 69.50 108 LEU A O 1
ATOM 921 N N . TYR A 1 109 ? -15.800 2.254 -4.802 1.00 63.09 109 TYR A N 1
ATOM 922 C CA . TYR A 1 109 ? -15.500 2.828 -6.111 1.00 63.09 109 TYR A CA 1
ATOM 923 C C . TYR A 1 109 ? -16.539 2.506 -7.201 1.00 63.09 109 TYR A C 1
ATOM 925 O O . TYR A 1 109 ? -16.377 3.022 -8.310 1.00 63.09 109 TYR A O 1
ATOM 933 N N . GLU A 1 110 ? -17.589 1.731 -6.896 1.00 57.69 110 GLU A N 1
ATOM 934 C CA . GLU A 1 110 ? -18.817 1.629 -7.714 1.00 57.69 110 GLU A CA 1
ATOM 935 C C . GLU A 1 110 ? -19.841 2.715 -7.347 1.00 57.69 110 GLU A C 1
ATOM 937 O O . GLU A 1 110 ? -20.518 3.215 -8.278 1.00 57.69 110 GLU A O 1
#